Protein AF-A0A2D5UUH0-F1 (afdb_monomer)

Nearest PDB structures (foldseek):
  4pu7-assembly1_B  TM=6.990E-01  e=3.648E-01  Shewanella oneidensis MR-1
  2cro-assembly1_A  TM=7.752E-01  e=6.544E-01  Phage 434
  2o38-assembly1_A  TM=5.879E-01  e=2.156E-01  Rhodopseudomonas palustris CGA009
  1r69-assembly1_A  TM=6.672E-01  e=3.441E-01  Phage 434
  2auw-assembly1_B  TM=6.008E-01  e=9.851E-01  Nitrosomonas europaea

Radius of gyration: 14.23 Å; Cα contacts (8 Å, |Δi|>4): 61; chains: 1; bounding box: 30×47×27 Å

Sequence (84 aa):
MLLIHIAIVYYNESMNDVQQKITELESKGWTLAALADELGNHWTSLSKWKAGDRSPANARSVLRSMDSLLKRKRIPKRKRYETK

Foldseek 3Di:
DVVVVVVVVVVVVPQDLLLVLVVLCVVVVDDLCLLCVQLVHDSVVSVCSNVVVDADPCNVVSSVSSVVVSPDPDRDDDDPDPPD

Mean predicted aligned error: 8.47 Å

Secondary structure (DSSP, 8-state):
-HHHHHHHHHHTTTS-HHHHHHHHHHHTT--HHHHHHHHTS-HHHHHHHHHTS---TTHHHHHHHHHHHHT-SS----------

Solvent-accessible surface area (backbone atoms only — not comparable to full-atom values): 5194 Å² total; per-residue (Å²): 126,69,65,60,58,50,49,57,57,64,53,50,80,78,48,52,72,64,31,50,51,52,53,53,39,40,76,74,67,49,46,63,59,53,50,14,67,74,69,76,44,56,45,67,56,52,53,32,31,59,71,61,80,42,78,63,95,55,48,72,62,51,48,54,51,49,53,56,55,70,70,48,95,68,82,78,84,77,81,81,75,82,80,126

Structure (mmCIF, N/CA/C/O backbone):
data_AF-A0A2D5UUH0-F1
#
_entry.id   AF-A0A2D5UUH0-F1
#
loop_
_atom_site.group_PDB
_atom_site.id
_atom_site.type_symbol
_atom_site.label_atom_id
_atom_site.label_alt_id
_atom_site.label_comp_id
_atom_site.label_asym_id
_atom_site.label_entity_id
_atom_site.label_seq_id
_atom_site.pdbx_PDB_ins_code
_atom_site.Cartn_x
_atom_site.Cartn_y
_atom_site.Cartn_z
_atom_site.occupancy
_atom_site.B_iso_or_equiv
_atom_site.auth_seq_id
_atom_site.auth_comp_id
_atom_site.auth_asym_id
_atom_site.auth_atom_id
_atom_site.pdbx_PDB_model_num
ATOM 1 N N . MET A 1 1 ? 16.317 21.033 7.506 1.00 50.53 1 MET A N 1
ATOM 2 C CA . MET A 1 1 ? 14.953 20.568 7.144 1.00 50.53 1 MET A CA 1
ATOM 3 C C . MET A 1 1 ? 14.580 20.727 5.660 1.00 50.53 1 MET A C 1
ATOM 5 O O . MET A 1 1 ? 13.564 20.167 5.269 1.00 50.53 1 MET A O 1
ATOM 9 N N . LEU A 1 2 ? 15.387 21.388 4.810 1.00 53.19 2 LEU A N 1
ATOM 10 C CA . LEU A 1 2 ? 15.142 21.465 3.353 1.00 53.19 2 LEU A CA 1
ATOM 11 C C . LEU A 1 2 ? 15.515 20.168 2.596 1.00 53.19 2 LEU A C 1
ATOM 13 O O . LEU A 1 2 ? 14.919 19.839 1.578 1.00 53.19 2 LEU A O 1
ATOM 17 N N . LEU A 1 3 ? 16.473 19.404 3.131 1.00 49.38 3 LEU A N 1
ATOM 18 C CA . LEU A 1 3 ? 17.026 18.209 2.481 1.00 49.38 3 LEU A CA 1
ATOM 19 C C . LEU A 1 3 ? 16.066 17.008 2.463 1.00 49.38 3 LEU A C 1
ATOM 21 O O . LEU A 1 3 ? 16.110 16.224 1.525 1.00 49.38 3 LEU A O 1
ATOM 25 N N . ILE A 1 4 ? 15.165 16.883 3.446 1.00 57.84 4 ILE A N 1
ATOM 26 C CA . ILE A 1 4 ? 14.185 15.781 3.491 1.00 57.84 4 ILE A CA 1
ATOM 27 C C . ILE A 1 4 ? 13.120 15.964 2.404 1.00 57.84 4 ILE A C 1
ATOM 29 O O . ILE A 1 4 ? 12.801 15.017 1.698 1.00 57.84 4 ILE A O 1
ATOM 33 N N . HIS A 1 5 ? 12.607 17.185 2.227 1.00 53.41 5 HIS A N 1
ATOM 34 C CA . HIS A 1 5 ? 11.593 17.464 1.208 1.00 53.41 5 HIS A CA 1
ATOM 35 C C . HIS A 1 5 ? 12.143 17.250 -0.207 1.00 53.41 5 HIS A C 1
ATOM 37 O O . HIS A 1 5 ? 11.478 16.624 -1.025 1.00 53.41 5 HIS A O 1
ATOM 43 N N . ILE A 1 6 ? 13.378 17.692 -0.475 1.00 57.31 6 ILE A N 1
ATOM 44 C CA . ILE A 1 6 ? 14.034 17.471 -1.771 1.00 57.31 6 ILE A CA 1
ATOM 45 C C . ILE A 1 6 ? 14.332 15.979 -1.977 1.00 57.31 6 ILE A C 1
ATOM 47 O O . ILE A 1 6 ? 14.029 15.464 -3.044 1.00 57.31 6 ILE A O 1
ATOM 51 N N . ALA A 1 7 ? 14.834 15.253 -0.971 1.00 55.38 7 ALA A N 1
ATOM 52 C CA . ALA A 1 7 ? 15.077 13.813 -1.091 1.00 55.38 7 ALA A CA 1
ATOM 53 C C . ALA A 1 7 ? 13.790 13.013 -1.351 1.00 55.38 7 ALA A C 1
ATOM 55 O O . ALA A 1 7 ? 13.812 12.123 -2.190 1.00 55.38 7 ALA A O 1
ATOM 56 N N . ILE A 1 8 ? 12.666 13.349 -0.703 1.00 56.28 8 ILE A N 1
ATOM 57 C CA . ILE A 1 8 ? 11.360 12.704 -0.946 1.00 56.28 8 ILE A CA 1
ATOM 58 C C . ILE A 1 8 ? 10.868 12.971 -2.376 1.00 56.28 8 ILE A C 1
ATOM 60 O O . ILE A 1 8 ? 10.345 12.068 -3.025 1.00 56.28 8 ILE A O 1
ATOM 64 N N . VAL A 1 9 ? 11.054 14.193 -2.883 1.00 55.91 9 VAL A N 1
ATOM 65 C CA . VAL A 1 9 ? 10.674 14.554 -4.257 1.00 55.91 9 VAL A CA 1
ATOM 66 C C . VAL A 1 9 ? 11.590 13.877 -5.288 1.00 55.91 9 VAL A C 1
ATOM 68 O O . VAL A 1 9 ? 11.080 13.306 -6.244 1.00 55.91 9 VAL A O 1
ATOM 71 N N . TYR A 1 10 ? 12.910 13.847 -5.072 1.00 54.09 10 TYR A N 1
ATOM 72 C CA . TYR A 1 10 ? 13.870 13.186 -5.972 1.00 54.09 10 TYR A CA 1
ATOM 73 C C . TYR A 1 10 ? 13.778 11.647 -5.938 1.00 54.09 10 TYR A C 1
ATOM 75 O O . TYR A 1 10 ? 14.032 11.006 -6.953 1.00 54.09 10 TYR A O 1
ATOM 83 N N . TYR A 1 11 ? 13.376 11.028 -4.820 1.00 54.78 11 TYR A N 1
ATOM 84 C CA . TYR A 1 11 ? 13.138 9.574 -4.767 1.00 54.78 11 TYR A CA 1
ATOM 85 C C . TYR A 1 11 ? 11.861 9.142 -5.508 1.00 54.78 11 T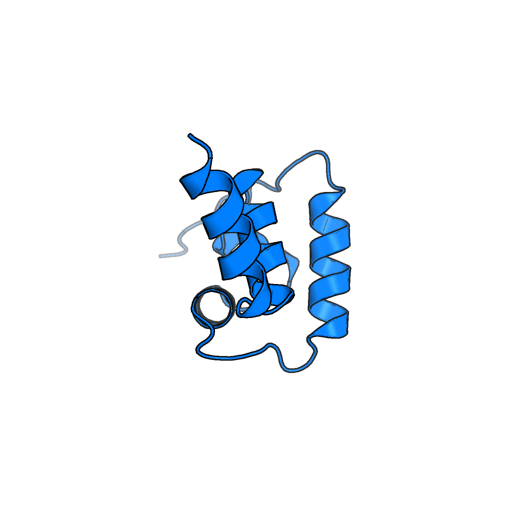YR A C 1
ATOM 87 O O . TYR A 1 11 ? 11.745 7.978 -5.888 1.00 54.78 11 TYR A O 1
ATOM 95 N N . ASN A 1 12 ? 10.911 10.056 -5.735 1.00 53.91 12 ASN A N 1
ATOM 96 C CA . ASN A 1 12 ? 9.660 9.750 -6.433 1.00 53.91 12 ASN A CA 1
ATOM 97 C C . ASN A 1 12 ? 9.831 9.564 -7.951 1.00 53.91 12 ASN A C 1
ATOM 99 O O . ASN A 1 12 ? 8.987 8.905 -8.543 1.00 53.91 12 ASN A O 1
ATOM 103 N N . GLU A 1 13 ? 10.894 10.073 -8.590 1.00 52.66 13 GLU A N 1
ATOM 104 C CA . GLU A 1 13 ? 11.079 9.887 -10.046 1.00 52.66 13 GLU A CA 1
ATOM 105 C C . GLU A 1 13 ? 11.538 8.467 -10.437 1.00 52.66 13 GLU A C 1
ATOM 107 O O . GLU A 1 13 ? 11.326 8.043 -11.570 1.00 52.66 13 GLU A O 1
ATOM 112 N N . SER A 1 14 ? 12.129 7.707 -9.506 1.00 61.97 14 SER A N 1
ATOM 113 C CA . SER A 1 14 ? 12.551 6.308 -9.721 1.00 61.97 14 SER A CA 1
ATOM 114 C C . SER A 1 14 ? 11.503 5.288 -9.250 1.00 61.97 14 SER A C 1
ATOM 116 O O . SER A 1 14 ? 11.493 4.131 -9.674 1.00 61.97 14 SER A O 1
ATOM 118 N N . MET A 1 15 ? 10.600 5.707 -8.361 1.00 69.25 15 MET A N 1
ATOM 119 C CA . MET A 1 15 ? 9.617 4.827 -7.743 1.00 69.25 15 MET A CA 1
ATOM 120 C C . MET A 1 15 ? 8.389 4.686 -8.651 1.00 69.25 15 MET A C 1
ATOM 122 O O . MET A 1 15 ? 7.733 5.667 -8.984 1.00 69.25 15 MET A O 1
ATOM 126 N N . ASN A 1 16 ? 8.060 3.457 -9.052 1.00 84.56 16 ASN A N 1
ATOM 127 C CA . ASN A 1 16 ? 6.909 3.184 -9.917 1.00 84.56 16 ASN A CA 1
ATOM 128 C C . ASN A 1 16 ? 5.600 3.609 -9.219 1.00 84.56 16 ASN A C 1
ATOM 130 O O . ASN A 1 16 ? 5.453 3.403 -8.012 1.00 84.56 16 ASN A O 1
ATOM 134 N N . ASP A 1 17 ? 4.617 4.119 -9.967 1.00 88.81 17 ASP A N 1
ATOM 135 C CA . ASP A 1 17 ? 3.272 4.487 -9.486 1.00 88.81 17 ASP A CA 1
ATOM 136 C C . ASP A 1 17 ? 2.670 3.461 -8.508 1.00 88.81 17 ASP A C 1
ATOM 138 O O . ASP A 1 17 ? 2.008 3.808 -7.527 1.00 88.81 17 ASP A O 1
ATOM 142 N N . VAL A 1 18 ? 2.909 2.167 -8.755 1.00 90.12 18 VAL A N 1
ATOM 143 C CA . VAL A 1 18 ? 2.431 1.077 -7.891 1.00 90.12 18 VAL A CA 1
ATOM 144 C C . VAL A 1 18 ? 3.081 1.138 -6.508 1.00 90.12 18 VAL A C 1
ATOM 146 O O . VAL A 1 18 ? 2.392 1.021 -5.496 1.00 90.12 18 VAL A O 1
ATOM 149 N N . GLN A 1 19 ? 4.395 1.345 -6.445 1.00 91.81 19 GLN A N 1
ATOM 150 C CA . GLN A 1 19 ? 5.137 1.497 -5.192 1.00 91.81 19 GLN A CA 1
ATOM 151 C C . GLN A 1 19 ? 4.696 2.758 -4.442 1.00 91.81 19 GLN A C 1
ATOM 153 O O . GLN A 1 19 ? 4.529 2.723 -3.219 1.00 91.81 19 GLN A O 1
ATOM 158 N N . GLN A 1 20 ? 4.445 3.849 -5.172 1.00 91.12 20 GLN A N 1
ATOM 159 C CA . GLN A 1 20 ? 3.955 5.100 -4.595 1.00 91.12 20 GLN A CA 1
ATOM 160 C C . GLN A 1 20 ? 2.591 4.905 -3.930 1.00 91.12 20 GLN A C 1
ATOM 162 O O . GLN A 1 20 ? 2.427 5.239 -2.755 1.00 91.12 20 GLN A O 1
ATOM 167 N N . LYS A 1 21 ? 1.641 4.264 -4.621 1.00 91.69 21 LYS A N 1
ATOM 168 C CA . LYS A 1 21 ? 0.318 3.977 -4.050 1.00 91.69 21 LYS A CA 1
ATOM 169 C C . LYS A 1 21 ? 0.367 3.007 -2.875 1.00 91.69 21 LYS A C 1
ATOM 171 O O . LYS A 1 21 ? -0.388 3.190 -1.922 1.00 91.69 21 LYS A O 1
ATOM 176 N N . ILE A 1 22 ? 1.242 1.998 -2.907 1.00 92.44 22 ILE A N 1
ATOM 177 C CA . ILE A 1 22 ? 1.433 1.094 -1.761 1.00 92.44 22 ILE A CA 1
ATOM 178 C C . ILE A 1 22 ? 1.914 1.887 -0.540 1.00 92.44 22 ILE A C 1
ATOM 180 O O . ILE A 1 22 ? 1.340 1.740 0.537 1.00 92.44 22 ILE A O 1
ATOM 184 N N . THR A 1 23 ? 2.899 2.767 -0.722 1.00 91.38 23 THR A N 1
ATOM 185 C CA . THR A 1 23 ? 3.443 3.608 0.356 1.00 91.38 23 THR A CA 1
ATOM 186 C C . THR A 1 23 ? 2.385 4.562 0.914 1.00 91.38 23 THR A C 1
ATOM 188 O O . THR A 1 23 ? 2.243 4.704 2.129 1.00 91.38 23 THR A O 1
ATOM 191 N N . GLU A 1 24 ? 1.581 5.177 0.043 1.00 90.94 24 GLU A N 1
ATOM 192 C CA . GLU A 1 24 ? 0.479 6.048 0.460 1.00 90.94 24 GLU A CA 1
ATOM 193 C C . GLU A 1 24 ? -0.573 5.278 1.277 1.00 90.94 24 GLU A C 1
ATOM 195 O O . GLU A 1 24 ? -1.003 5.735 2.340 1.00 90.94 24 GLU A O 1
ATOM 200 N N . LEU A 1 25 ? -0.959 4.080 0.830 1.00 91.19 25 LEU A N 1
ATOM 201 C CA . LEU A 1 25 ? -1.899 3.220 1.548 1.00 91.19 25 LEU A CA 1
ATOM 202 C C . LEU A 1 25 ? -1.342 2.795 2.916 1.00 91.19 25 LEU A C 1
ATOM 204 O O . LEU A 1 25 ? -2.071 2.856 3.910 1.00 91.19 25 LEU A O 1
ATOM 208 N N . GLU A 1 26 ? -0.060 2.438 3.001 1.00 90.88 26 GLU A N 1
ATOM 209 C CA . GLU A 1 26 ? 0.604 2.121 4.272 1.00 90.88 26 GLU A CA 1
ATOM 210 C C . GLU A 1 26 ? 0.623 3.316 5.230 1.00 90.88 26 GLU A C 1
ATOM 212 O O . GLU A 1 26 ? 0.317 3.146 6.411 1.00 90.88 26 GLU A O 1
ATOM 217 N N . SER A 1 27 ? 0.871 4.533 4.733 1.00 89.25 27 SER A N 1
ATOM 218 C CA . SER A 1 27 ? 0.812 5.752 5.557 1.00 89.25 27 SER A CA 1
ATOM 219 C C . SER A 1 27 ? -0.585 6.017 6.139 1.00 89.25 27 SER A C 1
ATOM 221 O O . SER A 1 27 ? -0.713 6.572 7.229 1.00 89.25 27 SER A O 1
ATOM 223 N N . LYS A 1 28 ? -1.644 5.550 5.460 1.00 88.81 28 LYS A N 1
ATOM 224 C CA . LYS A 1 28 ? -3.034 5.576 5.950 1.00 88.81 28 LYS A CA 1
ATOM 225 C C . LYS A 1 28 ? -3.370 4.424 6.906 1.00 88.81 28 LYS A C 1
ATOM 227 O O . LYS A 1 28 ? -4.490 4.369 7.411 1.00 88.81 28 LYS A O 1
ATOM 232 N N . GLY A 1 29 ? -2.430 3.515 7.156 1.00 88.94 29 GLY A N 1
ATOM 233 C CA . GLY A 1 29 ? -2.574 2.371 8.056 1.00 88.94 29 GLY A CA 1
ATOM 234 C C . GLY A 1 29 ? -3.004 1.070 7.376 1.00 88.94 29 GLY A C 1
ATOM 235 O O . GLY A 1 29 ? -3.342 0.107 8.069 1.00 88.94 29 GLY A O 1
ATOM 236 N N . TRP A 1 30 ? -3.023 1.006 6.041 1.00 90.81 30 TRP A N 1
ATOM 237 C CA . TRP A 1 30 ? -3.259 -0.257 5.342 1.00 90.81 30 TRP A CA 1
ATOM 238 C C . TRP A 1 30 ? -2.048 -1.178 5.477 1.00 90.81 30 TRP A C 1
ATOM 240 O O . TRP A 1 30 ? -0.913 -0.764 5.275 1.00 90.81 30 TRP A O 1
ATOM 250 N N . THR A 1 31 ? -2.281 -2.457 5.761 1.00 90.75 31 THR A N 1
ATOM 251 C CA . THR A 1 31 ? -1.217 -3.468 5.724 1.00 90.75 31 THR A CA 1
ATOM 252 C C . THR A 1 31 ? -1.132 -4.090 4.332 1.00 90.75 31 THR A C 1
ATOM 254 O O . THR A 1 31 ? -2.153 -4.232 3.656 1.00 90.75 31 THR A O 1
ATOM 257 N N . LEU A 1 32 ? 0.055 -4.552 3.917 1.00 90.75 32 LEU A N 1
ATOM 258 C CA . LEU A 1 32 ? 0.215 -5.311 2.663 1.00 90.75 32 LEU A CA 1
ATOM 259 C C . LEU A 1 32 ? -0.739 -6.508 2.586 1.00 90.75 32 LEU A C 1
ATOM 261 O O . LEU A 1 32 ? -1.242 -6.838 1.521 1.00 90.75 32 LEU A O 1
ATOM 265 N N . ALA A 1 33 ? -1.024 -7.127 3.728 1.00 89.81 33 ALA A N 1
ATOM 266 C CA . ALA A 1 33 ? -1.958 -8.232 3.850 1.00 89.81 33 ALA A CA 1
ATOM 267 C C . ALA A 1 33 ? -3.412 -7.804 3.548 1.00 89.81 33 ALA A C 1
ATOM 269 O O . ALA A 1 33 ? -4.099 -8.472 2.782 1.00 89.81 33 ALA A O 1
ATOM 270 N N . ALA A 1 34 ? -3.867 -6.665 4.081 1.00 89.62 34 ALA A N 1
ATOM 271 C CA . ALA A 1 34 ? -5.194 -6.123 3.778 1.00 89.62 34 ALA A CA 1
ATOM 272 C C . ALA A 1 34 ? -5.308 -5.655 2.318 1.00 89.62 34 ALA A C 1
ATOM 274 O O . ALA A 1 34 ? -6.339 -5.848 1.681 1.00 89.62 34 ALA A O 1
ATOM 275 N N . LEU A 1 35 ? -4.238 -5.074 1.769 1.00 91.38 35 LEU A N 1
ATOM 276 C CA . LEU A 1 35 ? -4.184 -4.704 0.355 1.00 91.38 35 LEU A CA 1
ATOM 277 C C . LEU A 1 35 ? -4.237 -5.935 -0.551 1.00 91.38 35 LEU A C 1
ATOM 279 O O . LE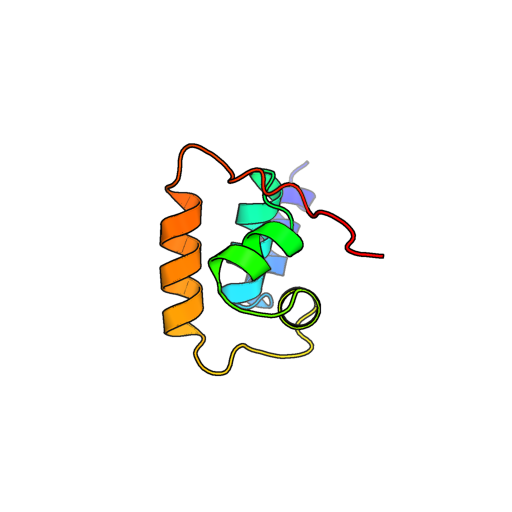U A 1 35 ? -4.968 -5.936 -1.533 1.00 91.38 35 LEU A O 1
ATOM 283 N N . ALA A 1 36 ? -3.505 -6.991 -0.206 1.00 91.50 36 ALA A N 1
ATOM 284 C CA . ALA A 1 36 ? -3.531 -8.269 -0.905 1.00 91.50 36 ALA A CA 1
ATOM 285 C C . ALA A 1 36 ? -4.953 -8.855 -0.947 1.00 91.50 36 ALA A C 1
ATOM 287 O O . ALA A 1 36 ? -5.446 -9.211 -2.019 1.00 91.50 36 ALA A O 1
ATOM 288 N N . ASP A 1 37 ? -5.637 -8.843 0.200 1.00 89.62 37 ASP A N 1
ATOM 289 C CA . ASP A 1 37 ? -7.011 -9.325 0.350 1.00 89.62 37 ASP A CA 1
ATOM 290 C C . ASP A 1 37 ? -8.021 -8.549 -0.516 1.00 89.62 37 A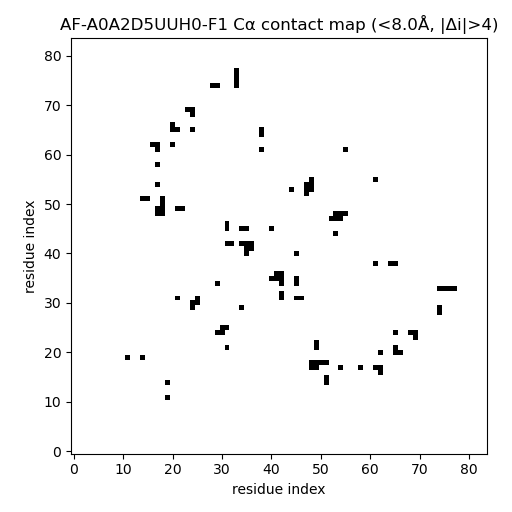SP A C 1
ATOM 292 O O . ASP A 1 37 ? -8.952 -9.149 -1.054 1.00 89.62 37 ASP A O 1
ATOM 296 N N . GLU A 1 38 ? -7.855 -7.230 -0.654 1.00 90.56 38 GLU A N 1
ATOM 297 C CA . GLU A 1 38 ? -8.731 -6.383 -1.479 1.00 90.56 38 GLU A CA 1
AT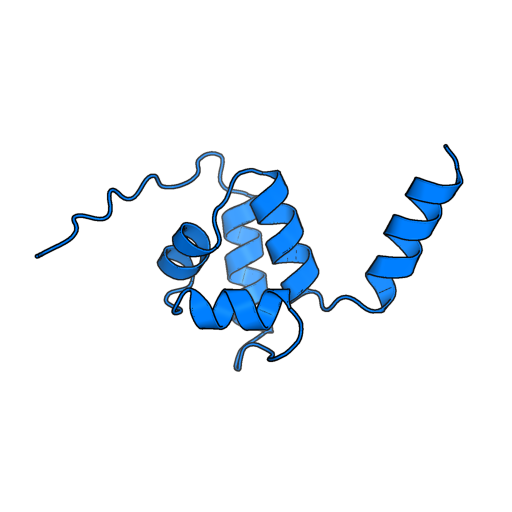OM 298 C C . GLU A 1 38 ? -8.379 -6.432 -2.971 1.00 90.56 38 GLU A C 1
ATOM 300 O O . GLU A 1 38 ? -9.259 -6.323 -3.822 1.00 90.56 38 GLU A O 1
ATOM 305 N N . LEU A 1 39 ? -7.098 -6.597 -3.305 1.00 90.56 39 LEU A N 1
ATOM 306 C CA . LEU A 1 39 ? -6.625 -6.678 -4.688 1.00 90.56 39 LEU A CA 1
ATOM 307 C C . LEU A 1 39 ? -6.723 -8.094 -5.269 1.00 90.56 39 LEU A C 1
ATOM 309 O O . LEU A 1 39 ? -6.370 -8.278 -6.433 1.00 90.56 39 LEU A O 1
ATOM 313 N N . GLY A 1 40 ? -7.139 -9.092 -4.482 1.00 88.81 40 GLY A N 1
ATOM 314 C CA . GLY A 1 40 ? -7.204 -10.494 -4.909 1.00 88.81 40 GLY A CA 1
ATOM 315 C C . GLY A 1 40 ? -5.835 -11.082 -5.265 1.00 88.81 40 GLY A C 1
ATOM 316 O O . GLY A 1 40 ? -5.741 -11.989 -6.085 1.00 88.81 40 GLY A O 1
ATOM 317 N N . ASN A 1 41 ? -4.764 -10.533 -4.690 1.00 90.06 41 ASN A N 1
ATOM 318 C CA . ASN A 1 41 ? -3.389 -10.956 -4.935 1.00 90.06 41 ASN A CA 1
ATOM 319 C C . ASN A 1 41 ? -2.792 -11.553 -3.663 1.00 90.06 41 ASN A C 1
ATOM 321 O O . ASN A 1 41 ? -3.247 -11.275 -2.561 1.00 90.06 41 ASN A O 1
ATOM 325 N N . HIS A 1 42 ? -1.739 -12.356 -3.795 1.00 90.44 42 HIS A N 1
ATOM 326 C CA . HIS A 1 42 ? -1.026 -12.859 -2.625 1.00 90.44 42 HIS A CA 1
ATOM 327 C C . HIS A 1 42 ? -0.126 -11.771 -2.013 1.00 90.44 42 HIS A C 1
ATOM 329 O O . HIS A 1 42 ? 0.444 -10.946 -2.731 1.00 90.44 42 HIS A O 1
ATOM 335 N N . TRP A 1 43 ? 0.056 -11.786 -0.688 1.00 89.25 43 TRP A N 1
ATOM 336 C CA . TRP A 1 43 ? 0.847 -10.773 0.028 1.00 89.25 43 TRP A CA 1
ATOM 337 C C . TRP A 1 43 ? 2.303 -10.696 -0.458 1.00 89.25 43 TRP A C 1
ATOM 339 O O . TRP A 1 43 ? 2.876 -9.610 -0.532 1.00 89.25 43 TRP A O 1
ATOM 349 N N . THR A 1 44 ? 2.889 -11.829 -0.864 1.00 91.81 44 THR A N 1
ATOM 350 C CA . THR A 1 44 ? 4.250 -11.871 -1.425 1.00 91.81 44 THR A CA 1
ATOM 351 C C . THR A 1 44 ? 4.352 -11.141 -2.762 1.00 91.81 44 THR A C 1
ATOM 353 O O . THR A 1 44 ? 5.398 -10.564 -3.051 1.00 91.81 44 THR A O 1
ATOM 356 N N . SER A 1 45 ? 3.283 -11.120 -3.567 1.00 92.62 45 SER A N 1
ATOM 357 C CA . SER A 1 45 ? 3.245 -10.349 -4.813 1.00 92.62 45 SER A CA 1
ATOM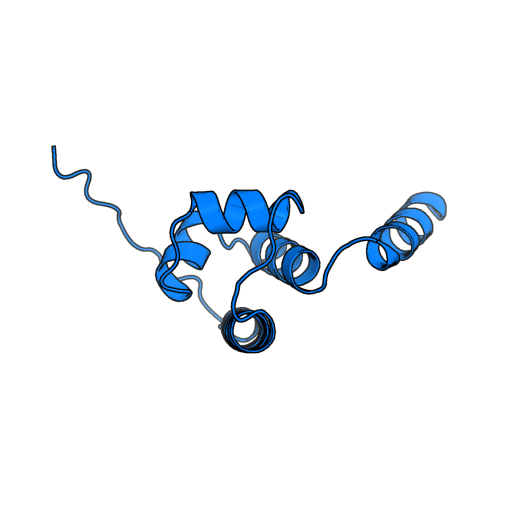 358 C C . SER A 1 45 ? 3.336 -8.859 -4.513 1.00 92.62 45 SER A C 1
ATOM 360 O O . SER A 1 45 ? 4.187 -8.184 -5.080 1.00 92.62 45 SER A O 1
ATOM 362 N N . LEU A 1 46 ? 2.546 -8.363 -3.554 1.00 92.12 46 LEU A N 1
ATOM 363 C CA . LEU A 1 46 ? 2.615 -6.962 -3.133 1.00 92.12 46 LEU A CA 1
ATOM 364 C C . LEU A 1 46 ? 3.963 -6.607 -2.500 1.00 92.12 46 LEU A C 1
ATOM 366 O O . LEU A 1 46 ? 4.470 -5.519 -2.750 1.00 92.12 46 LEU A O 1
ATOM 370 N N . SER A 1 47 ? 4.561 -7.513 -1.721 1.00 92.31 47 SER A N 1
ATOM 371 C CA . SER A 1 47 ? 5.903 -7.309 -1.162 1.00 92.31 47 SER A CA 1
ATOM 372 C C . SER A 1 47 ? 6.944 -7.096 -2.264 1.00 92.31 47 SER A C 1
ATOM 374 O O . SER A 1 47 ? 7.755 -6.179 -2.171 1.00 92.31 47 SER A O 1
ATOM 376 N N . LYS A 1 48 ? 6.891 -7.902 -3.333 1.00 92.50 48 LYS A N 1
ATOM 377 C CA . LYS A 1 48 ? 7.776 -7.766 -4.502 1.00 92.50 48 LYS A CA 1
ATOM 378 C C . LYS A 1 48 ? 7.480 -6.505 -5.310 1.00 92.50 48 LYS A C 1
ATOM 380 O O . LYS A 1 48 ? 8.404 -5.882 -5.814 1.00 92.50 48 LYS A O 1
ATOM 385 N N . TRP A 1 49 ? 6.211 -6.111 -5.416 1.00 93.56 49 TRP A N 1
ATOM 386 C CA . TRP A 1 49 ? 5.836 -4.853 -6.065 1.00 93.56 49 TRP A CA 1
ATOM 387 C C . TRP A 1 49 ? 6.363 -3.650 -5.298 1.00 93.56 49 TRP A C 1
ATOM 389 O O . TRP A 1 49 ? 6.927 -2.755 -5.909 1.00 93.56 49 TRP A O 1
ATOM 399 N N . LYS A 1 50 ? 6.248 -3.657 -3.965 1.00 91.69 50 LYS A N 1
ATOM 400 C CA . LYS A 1 50 ? 6.802 -2.617 -3.092 1.00 91.69 50 LYS A CA 1
ATOM 401 C C . LYS A 1 50 ? 8.324 -2.522 -3.227 1.00 91.69 50 LYS A C 1
ATOM 403 O O . LYS A 1 50 ? 8.848 -1.421 -3.350 1.00 91.69 50 LYS A O 1
ATOM 408 N N . ALA A 1 51 ? 9.016 -3.661 -3.253 1.00 89.56 51 ALA A N 1
ATOM 409 C CA . ALA A 1 51 ? 10.466 -3.718 -3.438 1.00 89.56 51 ALA A CA 1
ATOM 410 C C . ALA A 1 51 ? 10.929 -3.294 -4.846 1.00 89.56 51 ALA A C 1
ATOM 412 O O . ALA A 1 51 ? 12.091 -2.957 -5.026 1.00 89.56 51 ALA A O 1
ATOM 413 N N . GLY A 1 52 ? 10.031 -3.288 -5.838 1.00 88.81 52 GLY A N 1
ATOM 414 C CA . GLY A 1 52 ? 10.370 -3.008 -7.237 1.00 88.81 52 GLY A CA 1
ATOM 415 C C . GLY A 1 52 ? 10.871 -4.233 -8.008 1.00 88.81 52 GLY A C 1
ATOM 416 O O . GLY A 1 52 ? 11.081 -4.148 -9.213 1.00 88.81 52 GLY A O 1
ATOM 417 N N . ASP A 1 53 ? 10.983 -5.393 -7.354 1.00 87.81 53 ASP A N 1
ATOM 418 C CA . ASP A 1 53 ? 11.456 -6.650 -7.952 1.00 87.81 53 ASP A CA 1
ATOM 419 C C . ASP A 1 53 ? 10.556 -7.152 -9.088 1.00 87.81 53 ASP A C 1
ATOM 421 O O . ASP A 1 53 ? 10.993 -7.875 -9.986 1.00 87.81 53 ASP A O 1
ATOM 425 N N . ARG A 1 54 ? 9.253 -6.855 -9.009 1.00 87.50 54 ARG A N 1
ATOM 426 C CA . ARG A 1 54 ? 8.259 -7.233 -10.019 1.00 87.50 54 ARG A CA 1
ATOM 427 C C . ARG A 1 54 ? 7.208 -6.150 -10.170 1.00 87.50 54 ARG A C 1
ATOM 429 O O . ARG A 1 54 ? 6.863 -5.475 -9.211 1.00 87.50 54 ARG A O 1
ATOM 436 N N . SER A 1 55 ? 6.619 -6.077 -11.357 1.00 86.00 55 SER A N 1
ATOM 437 C CA . SER A 1 55 ? 5.431 -5.263 -11.615 1.00 86.00 55 SER A CA 1
ATOM 438 C C . SER A 1 55 ? 4.167 -6.131 -11.687 1.00 86.00 55 SER A C 1
ATOM 440 O O . SER A 1 55 ? 4.256 -7.323 -12.008 1.00 86.00 55 SER A O 1
ATOM 442 N N . PRO A 1 56 ? 2.975 -5.577 -11.396 1.00 88.69 56 PRO A N 1
ATOM 443 C CA . PRO A 1 56 ? 1.722 -6.276 -11.640 1.00 88.69 56 PRO A CA 1
ATOM 444 C C . PRO A 1 56 ? 1.534 -6.510 -13.138 1.00 88.69 56 PRO A C 1
ATOM 446 O O . PRO A 1 56 ? 1.759 -5.599 -13.932 1.00 88.69 56 PRO A O 1
ATOM 449 N N . ALA A 1 57 ? 1.020 -7.683 -13.520 1.00 88.19 57 ALA A N 1
ATOM 450 C CA . ALA A 1 57 ? 0.690 -7.969 -14.919 1.00 88.19 57 ALA A CA 1
ATOM 451 C C . ALA A 1 57 ? -0.299 -6.939 -15.505 1.00 88.19 57 ALA A C 1
ATOM 453 O O . ALA A 1 57 ? -0.172 -6.535 -16.653 1.00 88.19 57 ALA A O 1
ATOM 454 N N . ASN A 1 58 ? -1.243 -6.461 -14.683 1.00 89.19 58 ASN A N 1
ATOM 455 C CA . ASN A 1 58 ? -2.248 -5.465 -15.057 1.00 89.19 58 ASN A CA 1
ATOM 456 C C . ASN A 1 58 ? -2.114 -4.192 -14.209 1.00 89.19 58 ASN A C 1
ATOM 458 O O . ASN A 1 58 ? -3.013 -3.853 -13.433 1.00 89.19 58 ASN A O 1
ATOM 462 N N . ALA A 1 59 ? -0.990 -3.482 -14.352 1.00 89.06 59 ALA A N 1
ATOM 463 C CA . ALA A 1 59 ? -0.664 -2.302 -13.545 1.00 89.06 59 ALA A CA 1
ATOM 464 C C . ALA A 1 59 ? -1.788 -1.247 -13.518 1.00 89.06 59 ALA A C 1
ATOM 466 O O . ALA A 1 59 ? -2.195 -0.827 -12.439 1.00 89.06 59 ALA A O 1
ATOM 467 N N . ARG A 1 60 ? -2.387 -0.891 -14.667 1.00 90.56 60 ARG A N 1
ATOM 468 C CA . ARG A 1 60 ? -3.500 0.086 -14.718 1.00 90.56 60 ARG A CA 1
ATOM 469 C C . ARG A 1 60 ? -4.700 -0.317 -13.861 1.00 90.56 60 ARG A C 1
ATOM 471 O O . ARG A 1 60 ? -5.266 0.519 -13.162 1.00 90.56 60 ARG A O 1
ATOM 478 N N . SER A 1 61 ? -5.095 -1.591 -13.913 1.00 91.06 61 SER A N 1
ATOM 479 C CA . SER A 1 61 ? -6.229 -2.083 -13.124 1.00 91.06 61 SER A CA 1
ATOM 480 C C . SER A 1 61 ? -5.909 -2.047 -11.634 1.00 91.06 61 SER A C 1
ATOM 482 O O . SER A 1 61 ? -6.751 -1.645 -10.836 1.00 91.06 61 SER A O 1
ATOM 484 N N . VAL A 1 62 ? -4.687 -2.434 -11.263 1.00 92.56 62 VAL A N 1
ATOM 485 C CA . VAL A 1 62 ? -4.224 -2.414 -9.871 1.00 92.56 62 VAL A CA 1
ATOM 486 C C . VAL A 1 62 ? -4.188 -0.987 -9.328 1.00 92.56 62 VAL A C 1
ATOM 488 O O . VAL A 1 62 ? -4.729 -0.744 -8.251 1.00 92.56 62 VAL A O 1
ATOM 491 N N . LEU A 1 63 ? -3.644 -0.035 -10.090 1.00 93.75 63 LEU A N 1
ATOM 492 C CA . LEU A 1 63 ? -3.604 1.379 -9.710 1.00 93.75 63 LEU A CA 1
ATOM 493 C C . LEU A 1 63 ? -5.012 1.940 -9.480 1.00 93.75 63 LEU A C 1
ATOM 495 O O . LEU A 1 63 ? -5.261 2.554 -8.445 1.00 93.75 63 LEU A O 1
ATOM 499 N N . ARG A 1 64 ? -5.962 1.648 -10.379 1.00 94.06 64 ARG A N 1
ATOM 500 C CA . ARG A 1 64 ? -7.364 2.078 -10.235 1.00 94.06 64 ARG A CA 1
ATOM 501 C C . ARG A 1 64 ? -8.039 1.485 -8.993 1.00 94.06 64 ARG A C 1
ATOM 503 O O . ARG A 1 64 ? -8.824 2.164 -8.322 1.00 94.06 64 ARG A O 1
ATOM 510 N N . SER A 1 65 ? -7.744 0.227 -8.672 1.00 93.00 65 SER A N 1
ATOM 511 C CA . SER A 1 65 ? -8.228 -0.404 -7.442 1.00 93.00 65 SER A CA 1
ATOM 512 C C . SER A 1 65 ? -7.621 0.260 -6.205 1.00 93.00 65 SER A C 1
ATOM 514 O O . SER A 1 65 ? -8.361 0.615 -5.291 1.00 93.00 65 SER A O 1
ATOM 516 N N . MET A 1 66 ? -6.310 0.516 -6.196 1.00 93.50 66 MET A N 1
ATOM 517 C CA . MET A 1 66 ? -5.623 1.222 -5.107 1.00 93.50 66 MET A CA 1
ATOM 518 C C . MET A 1 66 ? -6.165 2.646 -4.902 1.00 93.50 66 MET A C 1
ATOM 520 O O . MET A 1 66 ? -6.414 3.036 -3.764 1.00 93.50 66 MET A O 1
ATOM 524 N N . ASP A 1 67 ? -6.460 3.386 -5.975 1.00 93.62 67 ASP A N 1
ATOM 525 C CA . ASP A 1 67 ? -7.132 4.694 -5.898 1.00 93.62 67 ASP A CA 1
ATOM 526 C C . ASP A 1 67 ? -8.499 4.615 -5.225 1.00 93.62 67 ASP A C 1
ATOM 528 O O . ASP A 1 67 ? -8.886 5.478 -4.434 1.00 93.62 67 ASP A O 1
ATOM 532 N N . SER A 1 68 ? -9.242 3.553 -5.523 1.00 91.75 68 SER A N 1
ATOM 533 C CA . SER A 1 68 ? -10.536 3.314 -4.894 1.00 91.75 68 SER A CA 1
ATOM 534 C C . SER A 1 68 ? -10.377 3.009 -3.401 1.00 91.75 68 SER A C 1
ATOM 536 O O . SER A 1 68 ? -11.200 3.461 -2.608 1.00 91.75 68 SER A O 1
ATOM 538 N N . LEU A 1 69 ? -9.310 2.305 -2.996 1.00 91.38 69 LEU A N 1
ATOM 539 C CA . LEU A 1 69 ? -8.985 2.043 -1.587 1.00 91.38 69 LEU A CA 1
ATOM 540 C C . LEU A 1 69 ? -8.542 3.309 -0.844 1.00 91.38 69 LEU A C 1
ATOM 542 O O . LEU A 1 69 ? -8.966 3.518 0.291 1.00 91.38 69 LEU A O 1
ATOM 546 N N . LEU A 1 70 ? -7.769 4.190 -1.484 1.00 88.62 70 LEU A N 1
ATOM 547 C CA . LEU A 1 70 ? -7.322 5.465 -0.905 1.00 88.62 70 LEU A CA 1
ATOM 548 C C . LEU A 1 70 ? -8.476 6.409 -0.557 1.00 88.62 70 LEU A C 1
ATOM 550 O O . LEU A 1 70 ? -8.347 7.212 0.372 1.00 88.62 70 LEU A O 1
ATOM 554 N N . LYS A 1 71 ? -9.591 6.303 -1.288 1.00 89.94 71 LYS A N 1
ATOM 555 C CA . LYS A 1 71 ? -10.832 7.053 -1.047 1.00 89.94 71 LYS A CA 1
ATOM 556 C C . LYS A 1 71 ? -11.694 6.454 0.068 1.00 89.94 71 LYS A C 1
ATOM 558 O O . LYS A 1 71 ? -12.639 7.101 0.518 1.00 89.94 71 LYS A O 1
ATOM 563 N N . ARG A 1 72 ? -11.416 5.226 0.526 1.00 85.88 72 ARG A N 1
ATOM 564 C CA . ARG A 1 72 ? -12.211 4.591 1.587 1.00 85.88 72 ARG A CA 1
ATOM 565 C C . ARG A 1 72 ? -11.895 5.216 2.942 1.00 85.88 72 ARG A C 1
ATOM 567 O O . ARG A 1 72 ? -10.744 5.325 3.345 1.00 85.88 72 ARG A O 1
ATOM 574 N N . LYS A 1 73 ? -12.953 5.529 3.697 1.00 74.62 73 LYS A N 1
ATOM 575 C CA . LYS A 1 73 ? -12.864 6.054 5.072 1.00 74.62 73 LYS A CA 1
ATOM 576 C C . LYS A 1 73 ? -12.364 5.018 6.090 1.00 74.62 73 LYS A C 1
ATOM 578 O O . LYS A 1 73 ? -11.894 5.392 7.158 1.00 74.62 73 LYS A O 1
ATOM 583 N N . ARG A 1 74 ? -12.506 3.716 5.807 1.00 75.44 74 ARG A N 1
ATOM 584 C CA . ARG A 1 74 ? -12.231 2.634 6.766 1.00 75.44 74 ARG A CA 1
ATOM 585 C C . ARG A 1 74 ? -11.428 1.506 6.126 1.00 75.44 74 ARG A C 1
ATOM 587 O O . ARG A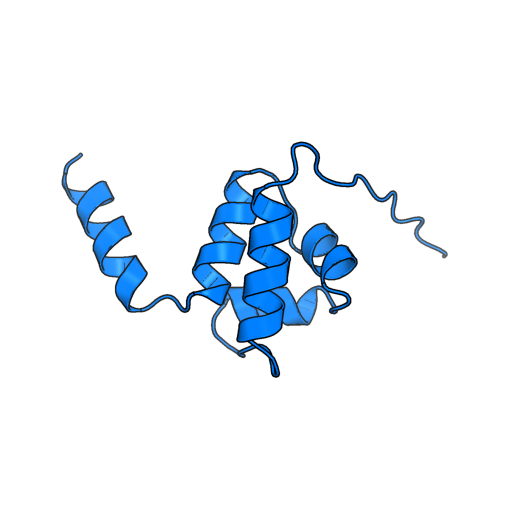 1 74 ? -11.793 1.024 5.057 1.00 75.44 74 ARG A O 1
ATOM 594 N N . ILE A 1 75 ? -10.399 1.051 6.841 1.00 75.75 75 ILE A N 1
ATOM 595 C CA . ILE A 1 75 ? -9.624 -0.149 6.511 1.00 75.75 75 ILE A CA 1
ATOM 596 C C . ILE A 1 75 ? -10.411 -1.386 6.977 1.00 75.75 75 ILE A C 1
ATOM 598 O O . ILE A 1 75 ? -10.772 -1.464 8.162 1.00 75.75 75 ILE A O 1
ATOM 602 N N . PRO A 1 76 ? -10.705 -2.351 6.088 1.00 73.94 76 PRO A N 1
ATOM 603 C CA . PRO A 1 76 ? -11.319 -3.616 6.464 1.00 73.94 76 PRO A CA 1
ATOM 604 C C . PRO A 1 76 ? -10.432 -4.365 7.462 1.00 73.94 76 PRO A C 1
ATOM 606 O O . PRO A 1 76 ? -9.296 -4.725 7.167 1.00 73.94 76 PRO A O 1
ATOM 609 N N . LYS A 1 77 ? -10.953 -4.624 8.665 1.00 64.94 77 LYS A N 1
ATOM 610 C CA . LYS A 1 77 ? -10.295 -5.499 9.641 1.00 64.94 77 LYS A CA 1
ATOM 611 C C . LYS A 1 77 ? -10.744 -6.932 9.370 1.00 64.94 77 LYS A C 1
ATOM 613 O O . LYS A 1 77 ? -11.773 -7.353 9.893 1.00 64.94 77 LYS A O 1
ATOM 618 N N . ARG A 1 78 ? -10.009 -7.678 8.542 1.00 67.38 78 ARG A N 1
ATOM 619 C CA . ARG A 1 78 ? -10.230 -9.125 8.404 1.00 67.38 78 ARG A CA 1
ATOM 620 C C . ARG A 1 78 ? -9.500 -9.852 9.533 1.00 67.38 78 ARG A C 1
ATOM 622 O O . ARG A 1 78 ? -8.278 -9.767 9.632 1.00 67.38 78 ARG A O 1
ATOM 629 N N . LYS A 1 79 ? -10.245 -10.556 10.393 1.00 62.03 79 LYS A N 1
AT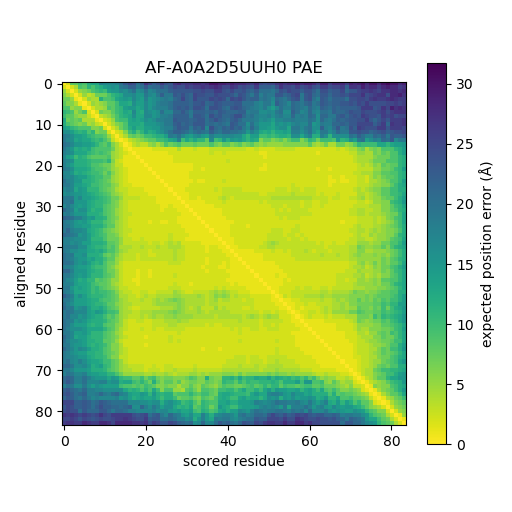OM 630 C CA . LYS A 1 79 ? -9.659 -11.541 11.312 1.00 62.03 79 LYS A CA 1
ATOM 631 C C . LYS A 1 79 ? -9.189 -12.721 10.464 1.00 62.03 79 LYS A C 1
ATOM 633 O O . LYS A 1 79 ? -10.009 -13.381 9.834 1.00 62.03 79 LYS A O 1
ATOM 638 N N . ARG A 1 80 ? -7.880 -12.959 10.419 1.00 64.62 80 ARG A N 1
ATOM 639 C CA . ARG A 1 80 ? -7.324 -14.184 9.842 1.00 64.62 80 ARG A CA 1
ATOM 640 C C . ARG A 1 80 ? -7.485 -15.260 10.904 1.00 64.62 80 ARG A C 1
ATOM 642 O O . ARG A 1 80 ? -6.792 -15.224 11.913 1.00 64.62 80 ARG A O 1
ATOM 649 N N . TYR A 1 81 ? -8.465 -16.137 10.732 1.00 62.38 81 TYR A N 1
ATOM 650 C CA . TYR A 1 81 ? -8.502 -17.362 11.515 1.00 62.38 81 TYR A CA 1
ATOM 651 C C . TYR A 1 81 ? -7.383 -18.246 10.968 1.00 62.38 81 TYR A C 1
ATOM 653 O O . TYR A 1 81 ? -7.457 -18.680 9.818 1.00 62.38 81 TYR A O 1
ATOM 661 N 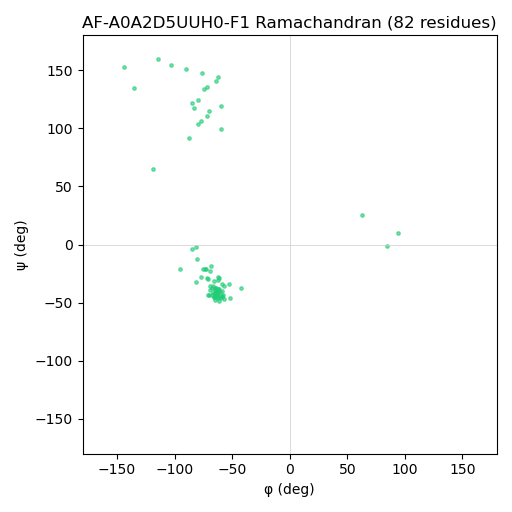N . GLU A 1 82 ? -6.322 -18.447 11.751 1.00 54.91 82 GLU A N 1
ATOM 662 C CA . GLU A 1 82 ? -5.383 -19.539 11.506 1.00 54.91 82 GLU A CA 1
ATOM 663 C C . GLU A 1 82 ? -6.199 -20.831 11.585 1.00 54.91 82 GLU A C 1
ATOM 665 O O . GLU A 1 82 ? -6.582 -21.279 12.664 1.00 54.91 82 GLU A O 1
ATOM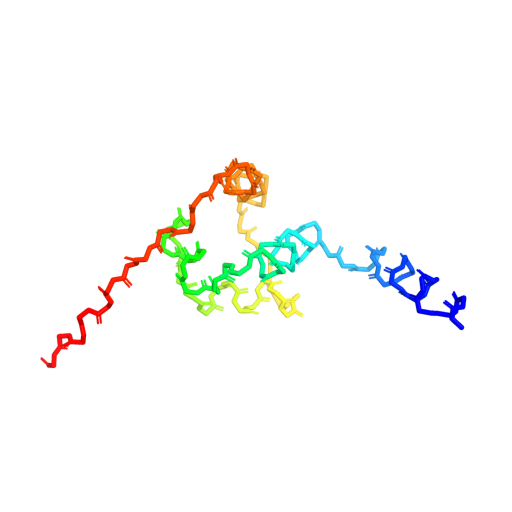 670 N N . THR A 1 83 ? -6.570 -21.372 10.426 1.00 52.62 83 THR A N 1
ATOM 671 C CA . THR A 1 83 ? -7.091 -22.735 10.368 1.00 52.62 83 THR A CA 1
ATOM 672 C C . THR A 1 83 ? -5.865 -23.623 10.491 1.00 52.62 83 THR A C 1
ATOM 674 O O . THR A 1 83 ? -5.015 -23.621 9.601 1.00 52.62 83 THR A O 1
ATOM 677 N N . LYS A 1 84 ? -5.732 -24.221 11.674 1.00 45.66 84 LYS A N 1
ATOM 678 C CA . LYS A 1 84 ? -4.646 -25.112 12.074 1.00 45.66 84 LYS A CA 1
ATOM 679 C C . LYS A 1 84 ? -4.665 -26.406 11.269 1.00 45.66 84 LYS A C 1
ATOM 681 O O . LYS A 1 84 ? -5.786 -26.856 10.938 1.00 45.66 84 LYS A O 1
#

pLDDT: mean 80.56, std 15.25, range [45.66, 94.06]